Protein AF-A0A368GEN3-F1 (afdb_monomer_lite)

InterPro domains:
  IPR002634 BolA protein [PF01722] (11-71)
  IPR002634 BolA protein [PF01722] (78-143)
  IPR036065 BolA-like superfamily [G3DSA:3.30.300.90] (1-70)
  IPR036065 BolA-like superfamily [G3DSA:3.30.300.90] (71-151)
  IPR036065 BolA-like superfamily [SSF82657] (2-68)
  IPR036065 BolA-like superfamily [SSF82657] (69-149)
  IPR045115 BolA-like protein 2 [PTHR12735] (69-150)

Structure (mmCIF, N/CA/C/O backbone):
data_AF-A0A368GEN3-F1
#
_entry.id   AF-A0A368GEN3-F1
#
loop_
_atom_site.group_PDB
_atom_site.id
_atom_site.type_symbol
_atom_site.label_atom_id
_atom_site.label_alt_id
_atom_site.label_comp_id
_atom_site.label_asym_id
_atom_site.label_entity_id
_atom_site.label_seq_id
_atom_site.pdbx_PDB_ins_code
_atom_site.Cartn_x
_atom_site.Cartn_y
_atom_site.Cartn_z
_atom_site.occupancy
_atom_site.B_iso_or_equiv
_atom_site.auth_seq_id
_atom_site.auth_comp_id
_atom_site.auth_asym_id
_atom_site.auth_atom_id
_atom_site.pdbx_PDB_model_num
ATOM 1 N N . MET A 1 1 ? 6.123 -17.647 -18.138 1.00 55.62 1 MET A N 1
ATOM 2 C CA . MET A 1 1 ? 7.442 -17.305 -17.572 1.00 55.62 1 MET A CA 1
ATOM 3 C C . MET A 1 1 ? 7.867 -16.032 -18.258 1.00 55.62 1 MET A C 1
ATOM 5 O O . MET A 1 1 ? 7.756 -15.985 -19.473 1.00 55.62 1 MET A O 1
ATOM 9 N N . VAL A 1 2 ? 8.214 -15.003 -17.493 1.00 65.75 2 VAL A N 1
ATOM 10 C CA . VAL A 1 2 ? 8.681 -13.726 -18.043 1.00 65.75 2 VAL A CA 1
ATOM 11 C C . VAL A 1 2 ? 10.155 -13.893 -18.366 1.00 65.75 2 VAL A C 1
ATOM 13 O O . VAL A 1 2 ? 10.920 -14.238 -17.467 1.00 65.75 2 VAL A O 1
ATOM 16 N N . SER A 1 3 ? 10.551 -13.712 -19.622 1.00 76.06 3 SER A N 1
ATOM 17 C CA . SER A 1 3 ? 11.960 -13.756 -20.001 1.00 76.06 3 SER A CA 1
ATOM 18 C C . SER A 1 3 ? 12.549 -12.347 -20.056 1.00 76.06 3 SER A C 1
ATOM 20 O O . SER A 1 3 ? 11.845 -11.365 -20.286 1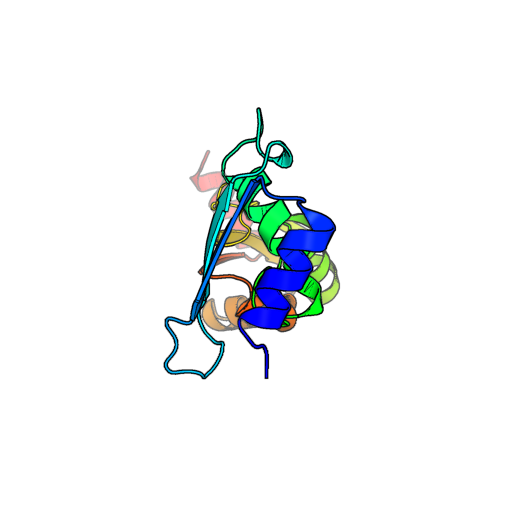.00 76.06 3 SER A O 1
ATOM 22 N N . GLU A 1 4 ? 13.868 -12.250 -19.878 1.00 81.81 4 GLU A N 1
ATOM 23 C CA . GLU A 1 4 ? 14.630 -11.000 -20.013 1.00 81.81 4 GLU A CA 1
ATOM 24 C C . GLU A 1 4 ? 14.318 -10.283 -21.338 1.00 81.81 4 GLU A C 1
ATOM 26 O O . GLU A 1 4 ? 14.155 -9.065 -21.377 1.00 81.81 4 GLU A O 1
ATOM 31 N N . THR A 1 5 ? 14.136 -11.053 -22.415 1.00 83.00 5 THR A N 1
ATOM 32 C CA . THR A 1 5 ? 13.766 -10.547 -23.740 1.00 83.00 5 THR A CA 1
ATOM 33 C C . THR A 1 5 ? 12.402 -9.854 -23.760 1.00 83.00 5 THR A C 1
ATOM 35 O O . THR A 1 5 ? 12.270 -8.830 -24.425 1.00 83.00 5 THR A O 1
ATOM 38 N N . ASP A 1 6 ? 11.402 -10.350 -23.022 1.00 84.44 6 ASP A N 1
ATOM 39 C CA . ASP A 1 6 ? 10.076 -9.720 -22.960 1.00 84.44 6 ASP A CA 1
ATOM 40 C C . ASP A 1 6 ? 10.144 -8.355 -22.261 1.00 84.44 6 ASP A C 1
ATOM 42 O O . ASP A 1 6 ? 9.583 -7.367 -22.743 1.00 84.44 6 ASP A O 1
ATOM 46 N N . VAL A 1 7 ? 10.881 -8.290 -21.145 1.00 83.44 7 VAL A N 1
ATOM 47 C CA . VAL A 1 7 ? 11.136 -7.055 -20.385 1.00 83.44 7 VAL A CA 1
ATOM 48 C C . VAL A 1 7 ? 11.898 -6.056 -21.256 1.00 83.44 7 VAL A C 1
ATOM 50 O O . VAL A 1 7 ? 11.490 -4.899 -21.384 1.00 83.44 7 VAL A O 1
ATOM 53 N N . HIS A 1 8 ? 12.964 -6.515 -21.916 1.00 87.88 8 HIS A N 1
ATOM 54 C CA . HIS A 1 8 ? 13.777 -5.696 -22.807 1.00 87.88 8 HIS A CA 1
ATOM 55 C C . HIS A 1 8 ? 12.945 -5.128 -23.964 1.00 87.88 8 HIS A C 1
ATOM 57 O O . HIS A 1 8 ? 13.015 -3.935 -24.263 1.00 87.88 8 HIS A O 1
ATOM 63 N N . GLN A 1 9 ? 12.120 -5.963 -24.601 1.00 87.44 9 GLN A N 1
ATOM 64 C CA . GLN A 1 9 ? 11.271 -5.540 -25.706 1.00 87.44 9 GLN A CA 1
ATOM 65 C C . GLN A 1 9 ? 10.274 -4.458 -25.269 1.00 87.44 9 GLN A C 1
ATOM 67 O O . GLN A 1 9 ? 10.168 -3.430 -25.936 1.00 87.44 9 GLN A O 1
ATOM 72 N N . ARG A 1 10 ? 9.571 -4.636 -24.143 1.00 87.62 10 ARG A N 1
ATOM 73 C CA . ARG A 1 10 ? 8.559 -3.656 -23.720 1.00 87.62 10 ARG A CA 1
ATOM 74 C C . ARG A 1 10 ? 9.145 -2.309 -23.325 1.00 87.62 10 ARG A C 1
ATOM 76 O O . ARG A 1 10 ? 8.598 -1.276 -23.712 1.00 87.62 10 ARG A O 1
ATOM 83 N N . ILE A 1 11 ? 10.262 -2.312 -22.600 1.00 87.62 11 ILE A N 1
ATOM 84 C CA . ILE A 1 11 ? 10.964 -1.073 -22.250 1.00 87.62 11 ILE A CA 1
ATOM 85 C C . ILE A 1 11 ? 11.461 -0.382 -23.520 1.00 87.62 11 ILE A C 1
ATOM 87 O O . ILE A 1 11 ? 11.315 0.832 -23.647 1.00 87.62 11 ILE A O 1
ATOM 91 N N . SER A 1 12 ? 11.990 -1.145 -24.482 1.00 88.38 12 SER A N 1
ATOM 92 C CA . SER A 1 12 ? 12.435 -0.597 -25.762 1.00 88.38 12 SER A CA 1
ATOM 93 C C . SER A 1 12 ? 11.292 0.052 -26.549 1.00 88.38 12 SER A C 1
ATOM 95 O O . SER A 1 12 ? 11.450 1.176 -27.019 1.00 88.38 12 SER A O 1
ATOM 97 N N . GLU A 1 13 ? 10.127 -0.600 -26.630 1.00 87.81 13 GLU A N 1
ATOM 98 C CA . GLU A 1 13 ? 8.959 -0.086 -27.356 1.00 87.81 13 GLU A CA 1
ATOM 99 C C . GLU A 1 13 ? 8.329 1.152 -26.694 1.00 87.81 13 GLU A C 1
ATOM 101 O O . GLU A 1 13 ? 7.942 2.086 -27.395 1.00 87.81 13 GLU A O 1
ATOM 106 N N . LYS A 1 14 ? 8.207 1.182 -25.358 1.00 86.38 14 LYS A N 1
ATOM 107 C CA . LYS A 1 14 ? 7.517 2.275 -24.644 1.00 86.38 14 LYS A CA 1
ATOM 108 C C . LYS A 1 14 ? 8.419 3.456 -24.286 1.00 86.38 14 LYS A C 1
ATOM 110 O O . LYS A 1 14 ? 7.946 4.590 -24.273 1.00 86.38 14 LYS A O 1
ATOM 115 N N . LEU A 1 15 ? 9.689 3.211 -23.955 1.00 85.75 15 LEU A N 1
ATOM 116 C CA . LEU A 1 15 ? 10.595 4.239 -23.425 1.00 85.75 15 LEU A CA 1
ATOM 117 C C . LEU A 1 15 ? 11.676 4.680 -24.412 1.00 85.75 15 LEU A C 1
ATOM 119 O O . LEU A 1 15 ? 12.432 5.590 -24.071 1.00 85.75 15 LEU A O 1
ATOM 123 N N . SER A 1 16 ? 11.752 4.065 -25.601 1.00 86.62 16 SER A N 1
ATOM 124 C CA . SER A 1 16 ? 12.735 4.363 -26.657 1.00 86.62 16 SER A CA 1
ATOM 125 C C . SER A 1 16 ? 14.129 4.705 -26.103 1.00 86.62 16 SER A C 1
ATOM 127 O O . SER A 1 16 ? 14.641 5.797 -26.358 1.00 86.62 16 SER A O 1
ATOM 129 N N . PRO A 1 17 ? 14.715 3.836 -25.259 1.00 89.69 17 PRO A N 1
ATOM 130 C CA . PRO A 1 17 ? 15.937 4.154 -24.548 1.00 89.69 17 PRO A CA 1
ATOM 131 C C . PRO A 1 17 ? 17.144 4.172 -25.486 1.00 89.69 17 PRO A C 1
ATOM 133 O O . PRO A 1 17 ? 17.272 3.341 -26.384 1.00 89.69 17 PRO A O 1
ATOM 136 N N . SER A 1 18 ? 18.067 5.091 -25.219 1.00 90.06 18 SER A N 1
ATOM 137 C CA . SER A 1 18 ? 19.380 5.160 -25.863 1.00 90.06 18 SER A CA 1
ATOM 138 C C . SER A 1 18 ? 20.303 4.030 -25.393 1.00 90.06 18 SER A C 1
ATOM 140 O O . SER A 1 18 ? 21.218 3.643 -26.114 1.00 90.06 18 SER A O 1
ATOM 142 N N . HIS A 1 19 ? 20.061 3.496 -24.190 1.00 90.06 19 HIS A N 1
ATOM 143 C CA . HIS A 1 19 ? 20.745 2.324 -23.641 1.00 90.06 19 HIS A CA 1
ATOM 144 C C . HIS A 1 19 ? 19.803 1.542 -22.722 1.00 90.06 19 HIS A C 1
ATOM 146 O O . HIS A 1 19 ? 19.112 2.140 -21.896 1.00 90.06 19 HIS A O 1
ATOM 152 N N . LEU A 1 20 ? 19.773 0.218 -22.855 1.00 89.88 20 LEU A N 1
ATOM 153 C CA . LEU A 1 20 ? 18.953 -0.671 -22.038 1.00 89.88 20 LEU A CA 1
ATOM 154 C C . LEU A 1 20 ? 19.730 -1.952 -21.739 1.00 89.88 20 LEU A C 1
ATOM 156 O O . LEU A 1 20 ? 20.142 -2.658 -22.652 1.00 89.88 20 LEU A O 1
ATOM 160 N N . GLU A 1 21 ? 19.883 -2.255 -20.458 1.00 87.94 21 GLU A N 1
ATOM 161 C CA . GLU A 1 21 ? 20.388 -3.527 -19.957 1.00 87.94 21 GLU A CA 1
ATOM 162 C C . GLU A 1 21 ? 19.357 -4.103 -18.993 1.00 87.94 21 GLU A C 1
ATOM 164 O O . GLU A 1 21 ? 18.862 -3.415 -18.100 1.00 87.94 21 GLU A O 1
ATOM 169 N N . VAL A 1 22 ? 19.029 -5.373 -19.185 1.00 86.00 22 VAL A N 1
ATOM 170 C CA . VAL A 1 22 ? 18.180 -6.144 -1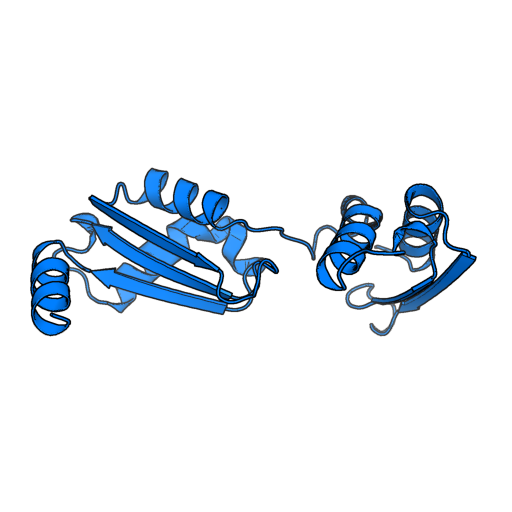8.283 1.00 86.00 22 VAL A CA 1
ATOM 171 C C . VAL A 1 22 ? 18.988 -7.377 -17.918 1.00 86.00 22 VAL A C 1
ATOM 173 O O . VAL A 1 22 ? 19.485 -8.040 -18.818 1.00 86.00 22 VAL A O 1
ATOM 176 N N . THR A 1 23 ? 19.132 -7.657 -16.627 1.00 82.56 23 THR A N 1
ATOM 177 C CA . THR A 1 23 ? 19.834 -8.839 -16.120 1.00 82.56 23 THR A CA 1
ATOM 178 C C . THR A 1 23 ? 18.912 -9.582 -15.167 1.00 82.56 23 THR A C 1
ATOM 180 O O . THR A 1 23 ? 18.464 -9.009 -14.170 1.00 82.56 23 THR A O 1
ATOM 183 N N . ASP A 1 24 ? 18.631 -10.856 -15.434 1.00 79.12 24 ASP A N 1
ATOM 184 C CA . ASP A 1 24 ? 17.960 -11.719 -14.458 1.00 79.12 24 ASP A CA 1
ATOM 185 C C . ASP A 1 24 ? 18.930 -12.109 -13.329 1.00 79.12 24 ASP A C 1
ATOM 187 O O . ASP A 1 24 ? 19.888 -12.851 -13.532 1.00 79.12 24 ASP A O 1
ATOM 191 N N . GLU A 1 25 ? 18.682 -11.614 -12.115 1.00 76.75 25 GLU A N 1
ATOM 192 C CA . GLU A 1 25 ? 19.440 -12.013 -10.918 1.00 76.75 25 GLU A CA 1
ATOM 193 C C . GLU A 1 25 ? 18.805 -13.224 -10.215 1.00 76.75 25 GLU A C 1
ATOM 195 O O . GLU A 1 25 ? 19.226 -13.610 -9.123 1.00 76.75 25 GLU A O 1
ATOM 200 N N . SER A 1 26 ? 17.757 -13.806 -10.800 1.00 58.72 26 SER A N 1
ATOM 201 C CA . SER A 1 26 ? 16.904 -14.790 -10.146 1.00 58.72 26 SER A CA 1
ATOM 202 C C . SER A 1 26 ? 17.037 -16.200 -10.714 1.00 58.72 26 SER A C 1
ATOM 204 O O . SER A 1 26 ? 16.029 -16.860 -10.904 1.00 58.72 26 SER A O 1
ATOM 206 N N . ASP A 1 27 ? 18.256 -16.691 -10.953 1.00 62.72 27 ASP A N 1
ATOM 207 C CA . ASP A 1 27 ? 18.539 -18.086 -11.365 1.00 62.72 27 ASP A CA 1
ATOM 208 C C . ASP A 1 27 ? 17.612 -18.609 -12.499 1.00 62.72 27 ASP A C 1
ATOM 210 O O . ASP A 1 27 ? 17.232 -19.779 -12.537 1.00 62.72 27 ASP A O 1
ATOM 214 N N . GLY A 1 28 ? 17.176 -17.730 -13.415 1.00 57.72 28 GLY A N 1
ATOM 215 C CA . GLY A 1 28 ? 16.266 -18.056 -14.519 1.00 57.72 28 GLY A CA 1
ATOM 216 C C . GLY A 1 28 ? 14.779 -18.176 -14.149 1.00 57.72 28 GLY A C 1
ATOM 217 O O . GLY A 1 28 ? 13.980 -18.637 -14.965 1.00 57.72 28 GLY A O 1
ATOM 218 N N . CYS A 1 29 ? 14.382 -17.782 -12.938 1.00 48.00 29 CYS A N 1
ATOM 219 C CA . CYS A 1 29 ? 13.004 -17.844 -12.441 1.00 48.00 29 CYS A CA 1
ATOM 220 C C . CYS A 1 29 ? 12.169 -16.605 -12.828 1.00 48.00 29 CYS A C 1
ATOM 222 O O . CYS A 1 29 ? 10.937 -16.661 -12.827 1.00 48.00 29 CYS A O 1
ATOM 224 N N . GLY A 1 30 ? 12.815 -15.491 -13.189 1.00 59.91 30 GLY A N 1
ATOM 225 C CA . GLY A 1 30 ? 12.150 -14.233 -13.542 1.00 59.91 30 GLY A CA 1
ATOM 226 C C . GLY A 1 30 ? 11.466 -13.536 -12.359 1.00 59.91 30 GLY A C 1
ATOM 227 O O . GLY A 1 30 ? 10.481 -12.818 -12.533 1.00 59.91 30 GLY A O 1
ATOM 228 N N . ALA A 1 31 ? 11.964 -13.774 -11.144 1.00 56.06 31 ALA A N 1
ATOM 229 C CA . ALA A 1 31 ? 11.483 -13.175 -9.902 1.00 56.06 31 ALA A CA 1
ATOM 230 C C . ALA A 1 31 ? 12.183 -11.845 -9.565 1.00 56.06 31 ALA A C 1
ATOM 232 O O . ALA A 1 31 ? 11.639 -11.043 -8.806 1.00 56.06 31 ALA A O 1
ATOM 233 N N . LYS A 1 32 ? 13.384 -11.597 -10.109 1.00 67.62 32 LYS A N 1
ATOM 234 C CA . LYS A 1 32 ? 14.150 -10.366 -9.873 1.00 67.62 32 LYS A CA 1
ATOM 235 C C . LYS A 1 32 ? 14.987 -9.999 -11.096 1.00 67.62 32 LYS A C 1
ATOM 237 O O . LYS A 1 32 ? 15.935 -10.702 -11.432 1.00 67.62 32 LYS A O 1
ATOM 242 N N . PHE A 1 33 ? 14.679 -8.847 -11.682 1.00 74.38 33 PHE A N 1
ATOM 243 C CA . PHE A 1 33 ? 15.444 -8.269 -12.782 1.00 74.38 33 PHE A CA 1
ATOM 244 C C . PHE A 1 33 ? 16.143 -6.993 -12.322 1.00 74.38 33 PHE A C 1
ATOM 246 O O . PHE A 1 33 ? 15.523 -6.120 -11.709 1.00 74.38 33 PHE A O 1
ATOM 253 N N . LEU A 1 34 ? 17.424 -6.874 -12.645 1.00 79.06 34 LEU A N 1
ATOM 254 C CA . LEU A 1 34 ? 18.150 -5.618 -12.586 1.00 79.06 34 LEU A CA 1
ATOM 255 C C . LEU A 1 34 ? 18.002 -4.931 -13.944 1.00 79.06 34 LEU A C 1
ATOM 257 O O . LEU A 1 34 ? 18.432 -5.469 -14.958 1.00 79.06 34 LEU A O 1
ATOM 261 N N . ILE A 1 35 ? 17.369 -3.759 -13.964 1.00 83.38 35 ILE A N 1
ATOM 262 C CA . ILE A 1 35 ? 17.110 -3.003 -15.191 1.00 83.38 35 ILE A CA 1
ATOM 263 C C . ILE A 1 35 ? 17.884 -1.690 -15.121 1.00 83.38 35 ILE A C 1
ATOM 265 O O . ILE A 1 35 ? 17.618 -0.851 -14.259 1.00 83.38 35 ILE A O 1
ATOM 269 N N . THR A 1 36 ? 18.799 -1.494 -16.064 1.00 84.81 36 THR A N 1
ATOM 270 C CA . THR A 1 36 ? 19.513 -0.236 -16.277 1.00 84.81 36 THR A CA 1
ATOM 271 C C . THR A 1 36 ? 19.029 0.365 -17.582 1.00 84.81 36 THR A C 1
ATOM 273 O O . THR A 1 36 ? 19.236 -0.197 -18.653 1.00 84.81 36 THR A O 1
ATOM 276 N N . VAL A 1 37 ? 18.375 1.519 -17.507 1.00 87.31 37 VAL A N 1
ATOM 277 C CA . VAL A 1 37 ? 17.802 2.177 -18.680 1.00 87.31 37 VAL A CA 1
ATOM 278 C C . VAL A 1 37 ? 18.225 3.639 -18.729 1.00 87.31 37 VAL A C 1
ATOM 280 O O . VAL A 1 37 ? 18.129 4.370 -17.745 1.00 87.31 37 VAL A O 1
ATOM 283 N N . VAL A 1 38 ? 18.686 4.068 -19.899 1.00 88.50 38 VAL A N 1
ATOM 284 C CA . VAL A 1 38 ? 19.021 5.457 -20.210 1.00 88.50 38 VAL A CA 1
ATOM 285 C C . VAL A 1 38 ? 18.093 5.903 -21.326 1.00 88.50 38 VAL A C 1
ATOM 287 O O . VAL A 1 38 ? 18.154 5.383 -22.437 1.00 88.50 38 VAL A O 1
ATOM 290 N N . SER A 1 39 ? 17.223 6.861 -21.032 1.00 87.94 39 SER A N 1
ATOM 291 C CA . SER A 1 39 ? 16.282 7.428 -21.994 1.00 87.94 39 SER A CA 1
ATOM 292 C C . SER A 1 39 ? 16.146 8.928 -21.769 1.00 87.94 39 SER A C 1
ATOM 294 O O . SER A 1 39 ? 16.100 9.389 -20.626 1.00 87.94 39 SER A O 1
ATOM 296 N N . ASP A 1 40 ? 16.007 9.684 -22.858 1.00 88.31 40 ASP A N 1
ATOM 297 C CA . ASP A 1 40 ? 15.612 11.094 -22.819 1.00 88.31 40 ASP A CA 1
ATOM 298 C C . ASP A 1 40 ? 14.233 11.294 -22.169 1.00 88.31 40 ASP A C 1
ATOM 300 O O . ASP A 1 40 ? 13.948 12.371 -21.644 1.00 88.31 40 ASP A O 1
ATOM 304 N N . ALA A 1 41 ? 13.401 10.244 -22.109 1.00 83.25 41 ALA A N 1
ATOM 305 C CA . ALA A 1 41 ? 12.120 10.253 -21.403 1.00 83.25 41 ALA A CA 1
ATOM 306 C C . ALA A 1 41 ? 12.256 10.543 -19.895 1.00 83.25 41 ALA A C 1
ATOM 308 O O . ALA A 1 41 ? 11.285 10.966 -19.265 1.00 83.25 41 ALA A O 1
ATOM 309 N N . PHE A 1 42 ? 13.444 10.342 -19.314 1.00 85.31 42 PHE A N 1
ATOM 310 C CA . PHE A 1 42 ? 13.737 10.617 -17.903 1.00 85.31 42 PHE A CA 1
ATOM 311 C C . PHE A 1 42 ? 14.264 12.033 -17.652 1.00 85.31 42 PHE A C 1
ATOM 313 O O . PHE A 1 42 ? 14.421 12.438 -16.499 1.00 85.31 42 PHE A O 1
ATOM 320 N N . ASN A 1 43 ? 14.543 12.802 -18.706 1.00 84.19 43 ASN A N 1
ATOM 321 C CA . ASN A 1 43 ? 15.135 14.121 -18.557 1.00 84.19 43 ASN A CA 1
ATOM 322 C C . ASN A 1 43 ? 14.168 15.083 -17.841 1.00 84.19 43 ASN A C 1
ATOM 324 O O . ASN A 1 43 ? 13.020 15.256 -18.247 1.00 84.19 43 ASN A O 1
ATOM 328 N N . GLY A 1 44 ? 14.630 15.700 -16.750 1.00 83.62 44 GLY A N 1
ATOM 329 C CA . GLY A 1 44 ? 13.828 16.607 -15.921 1.00 83.62 44 GLY A CA 1
ATOM 330 C C . GLY A 1 44 ? 12.794 15.932 -15.008 1.00 83.62 44 GLY A C 1
ATOM 331 O O . GLY A 1 44 ? 12.042 16.641 -14.341 1.00 83.62 44 GLY A O 1
ATOM 332 N N . LYS A 1 45 ? 12.753 14.595 -14.946 1.00 81.62 45 LYS A N 1
ATOM 333 C CA . LYS A 1 45 ? 11.848 13.838 -14.069 1.00 81.62 45 LYS A CA 1
ATOM 334 C C . LYS A 1 45 ? 12.518 13.452 -12.758 1.00 81.62 45 LYS A C 1
ATOM 336 O O . LYS A 1 45 ? 13.732 13.262 -12.685 1.00 81.62 45 LYS A O 1
ATOM 341 N N . ARG A 1 46 ? 11.719 13.315 -11.697 1.00 81.88 46 ARG A N 1
ATOM 342 C CA . ARG A 1 46 ? 12.214 12.780 -10.419 1.00 81.88 46 ARG A CA 1
ATOM 343 C C . ARG A 1 46 ? 12.490 11.283 -10.537 1.00 81.88 46 ARG A C 1
ATOM 345 O O . ARG A 1 46 ? 11.831 10.589 -11.303 1.00 81.88 46 ARG A O 1
ATOM 352 N N . VAL A 1 47 ? 13.384 10.765 -9.694 1.00 75.38 47 VAL A N 1
ATOM 353 C CA . VAL A 1 47 ? 13.718 9.328 -9.631 1.00 75.38 47 VAL A CA 1
ATOM 354 C C . VAL A 1 47 ? 12.465 8.449 -9.524 1.00 75.38 47 VAL A C 1
ATOM 356 O O . VAL A 1 47 ? 12.371 7.440 -10.215 1.00 75.38 47 VAL A O 1
ATOM 359 N N . LEU A 1 48 ? 11.471 8.861 -8.730 1.00 68.38 48 LEU A N 1
ATOM 360 C CA . LEU A 1 48 ? 10.193 8.152 -8.604 1.00 68.38 48 LEU A CA 1
ATOM 361 C C . LEU A 1 48 ? 9.378 8.138 -9.904 1.00 68.38 48 LEU A C 1
ATOM 363 O O . LEU A 1 48 ? 8.807 7.110 -10.250 1.00 68.38 48 LEU A O 1
ATOM 367 N N . GLU A 1 49 ? 9.330 9.248 -10.642 1.00 72.56 49 GLU A N 1
ATOM 368 C CA . GLU A 1 49 ? 8.646 9.297 -11.940 1.00 72.56 49 GLU A CA 1
ATOM 369 C C . GLU A 1 49 ? 9.353 8.420 -12.974 1.00 72.56 49 GLU A C 1
ATOM 371 O O . GLU A 1 49 ? 8.693 7.705 -13.723 1.00 72.56 49 GLU A O 1
ATOM 376 N N . CYS A 1 50 ? 10.689 8.436 -12.989 1.00 81.00 50 CYS A N 1
ATOM 377 C CA . CYS A 1 50 ? 11.476 7.555 -13.848 1.00 81.00 50 CYS A CA 1
ATOM 378 C C . CYS A 1 50 ? 11.212 6.091 -13.508 1.00 81.00 50 CYS A C 1
ATOM 380 O O . CYS A 1 50 ? 10.988 5.290 -14.410 1.00 81.00 50 CYS A O 1
ATOM 382 N N . HIS A 1 51 ? 11.173 5.757 -12.215 1.00 75.94 51 HIS A N 1
ATOM 383 C CA . HIS A 1 51 ? 10.827 4.417 -11.773 1.00 75.94 51 HIS A CA 1
ATOM 384 C C . HIS A 1 51 ? 9.440 4.041 -12.306 1.00 75.94 51 HIS A C 1
ATOM 386 O O . HIS A 1 51 ? 9.352 3.109 -13.093 1.00 75.94 51 HIS A O 1
ATOM 392 N N . ARG A 1 52 ? 8.396 4.834 -12.030 1.00 73.75 52 ARG A N 1
ATOM 393 C CA . ARG A 1 52 ? 7.020 4.600 -12.516 1.00 73.75 52 ARG A CA 1
ATOM 394 C C . ARG A 1 52 ? 6.917 4.387 -14.027 1.00 73.75 52 ARG A C 1
ATOM 396 O O . ARG A 1 52 ? 6.151 3.539 -14.460 1.00 73.75 52 ARG A O 1
ATOM 403 N N . LEU A 1 53 ? 7.680 5.125 -14.829 1.00 80.75 53 LEU A N 1
ATOM 404 C CA . LEU A 1 53 ? 7.695 4.950 -16.284 1.00 80.75 53 LEU A CA 1
ATOM 405 C C . LEU A 1 53 ? 8.229 3.577 -16.702 1.00 80.75 53 LEU A C 1
ATOM 407 O O . LEU A 1 53 ? 7.670 2.940 -17.590 1.00 80.75 53 LEU A O 1
ATOM 411 N N . VAL A 1 54 ? 9.299 3.112 -16.057 1.00 81.44 54 VAL A N 1
ATOM 412 C CA . VAL A 1 54 ? 9.863 1.776 -16.305 1.00 81.44 54 VAL A CA 1
ATOM 413 C C . VAL A 1 54 ? 8.906 0.691 -15.831 1.00 81.44 54 VAL A C 1
ATOM 415 O O . VAL A 1 54 ? 8.710 -0.296 -16.532 1.00 81.44 54 VAL A O 1
ATOM 418 N N . GLN A 1 55 ? 8.279 0.902 -14.676 1.00 76.50 55 GLN A N 1
ATOM 419 C CA . GLN A 1 55 ? 7.264 0.020 -14.109 1.00 76.50 55 GLN A CA 1
ATOM 420 C C . GLN A 1 55 ? 6.048 -0.134 -15.039 1.00 76.50 55 GLN A C 1
ATOM 422 O O . GLN A 1 55 ? 5.682 -1.251 -15.394 1.00 76.50 55 GLN A O 1
ATOM 427 N N . ASP A 1 56 ? 5.463 0.977 -15.501 1.00 77.69 56 ASP A N 1
ATOM 428 C CA . ASP A 1 56 ? 4.356 0.981 -16.472 1.00 77.69 56 ASP A CA 1
ATOM 429 C C . ASP A 1 56 ? 4.756 0.292 -17.777 1.00 77.69 56 ASP A C 1
ATOM 431 O O . ASP A 1 56 ? 3.957 -0.411 -18.404 1.00 77.69 56 ASP A O 1
ATOM 435 N N . ALA A 1 57 ? 6.020 0.452 -18.181 1.00 82.44 57 ALA A N 1
ATOM 436 C CA . ALA A 1 57 ? 6.498 -0.159 -19.401 1.00 82.44 57 ALA A CA 1
ATOM 437 C C . ALA A 1 57 ? 6.412 -1.688 -19.373 1.00 82.44 57 ALA A C 1
ATOM 439 O O . ALA A 1 57 ? 6.125 -2.291 -20.402 1.00 82.44 57 ALA A O 1
ATOM 440 N N . ILE A 1 58 ? 6.597 -2.300 -18.204 1.00 80.25 58 ILE A N 1
ATOM 441 C CA . ILE A 1 58 ? 6.678 -3.757 -18.034 1.00 80.25 58 ILE A CA 1
ATOM 442 C C . ILE A 1 58 ? 5.479 -4.358 -17.289 1.00 80.25 58 ILE A C 1
ATOM 444 O O . ILE A 1 58 ? 5.458 -5.568 -17.053 1.00 80.25 58 ILE A O 1
ATOM 448 N N . ALA A 1 59 ? 4.474 -3.541 -16.958 1.00 73.75 59 ALA A N 1
ATOM 449 C CA . ALA A 1 59 ? 3.295 -3.936 -16.189 1.00 73.75 59 ALA A CA 1
ATOM 450 C C . ALA A 1 59 ? 2.503 -5.091 -16.834 1.00 73.75 59 ALA A C 1
ATOM 452 O O . ALA A 1 59 ? 1.992 -5.958 -16.131 1.00 73.75 59 ALA A O 1
ATOM 453 N N . ASP A 1 60 ? 2.448 -5.147 -18.168 1.00 69.62 60 ASP A N 1
ATOM 454 C CA . ASP A 1 60 ? 1.763 -6.213 -18.913 1.00 69.62 60 ASP A CA 1
ATOM 455 C C . ASP A 1 60 ? 2.480 -7.572 -18.836 1.00 69.62 60 ASP A C 1
ATOM 457 O O . ASP A 1 60 ? 1.870 -8.620 -19.052 1.00 69.62 60 ASP A O 1
ATOM 461 N N . VAL A 1 61 ? 3.786 -7.565 -18.555 1.00 70.06 61 VAL A N 1
ATOM 462 C CA . VAL A 1 61 ? 4.626 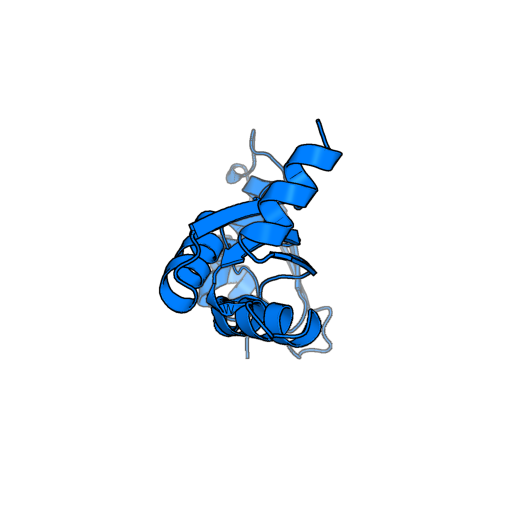-8.770 -18.569 1.00 70.06 61 VAL A CA 1
ATOM 463 C C . VAL A 1 61 ? 4.802 -9.329 -17.164 1.00 70.06 61 VAL A C 1
ATOM 465 O O . VAL A 1 61 ? 4.797 -10.542 -16.982 1.00 70.06 61 VAL A O 1
ATOM 468 N N . MET A 1 62 ? 4.929 -8.462 -16.159 1.00 62.31 62 MET A N 1
ATOM 469 C CA . MET A 1 62 ? 5.124 -8.854 -14.766 1.00 62.31 62 MET A CA 1
ATOM 470 C C . MET A 1 62 ? 3.850 -8.603 -13.950 1.00 62.31 62 MET A C 1
ATOM 472 O O . MET A 1 62 ? 3.652 -7.494 -13.463 1.00 62.31 62 MET A O 1
ATOM 476 N N . PRO A 1 63 ? 3.022 -9.625 -13.671 1.00 54.41 63 PRO A N 1
ATOM 477 C CA . PRO A 1 63 ? 1.866 -9.462 -12.789 1.00 54.41 63 PRO A CA 1
ATOM 478 C C . PRO A 1 63 ? 2.225 -9.320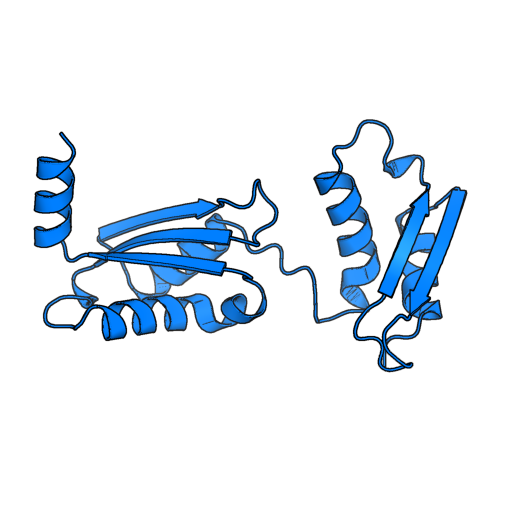 -11.292 1.00 54.41 63 PRO A C 1
ATOM 480 O O . PRO A 1 63 ? 1.352 -9.524 -10.454 1.00 54.41 63 PRO A O 1
ATOM 483 N N . GLN A 1 64 ? 3.480 -9.021 -10.911 1.00 48.25 64 GLN A N 1
ATOM 484 C CA . GLN A 1 64 ? 3.909 -9.077 -9.499 1.00 48.25 64 GLN A CA 1
ATOM 485 C C . GLN A 1 64 ? 4.465 -7.803 -8.857 1.00 48.25 64 GLN A C 1
ATOM 487 O O . GLN A 1 64 ? 4.490 -7.745 -7.635 1.00 48.25 64 GLN A O 1
ATOM 492 N N . ILE A 1 65 ? 4.863 -6.762 -9.575 1.00 47.22 65 ILE A N 1
ATOM 493 C CA . ILE A 1 65 ? 5.308 -5.500 -8.957 1.00 47.22 65 ILE A CA 1
ATOM 494 C C . ILE A 1 65 ? 5.000 -4.475 -10.049 1.00 47.22 65 ILE A C 1
ATOM 496 O O . ILE A 1 65 ? 5.494 -4.666 -11.144 1.00 47.22 65 ILE A O 1
ATOM 500 N N . HIS A 1 66 ? 3.985 -3.611 -9.969 1.00 50.91 66 HIS A N 1
ATOM 501 C CA . HIS A 1 66 ? 4.031 -2.286 -9.339 1.00 50.91 66 HIS A CA 1
ATOM 502 C C . HIS A 1 66 ? 2.637 -1.751 -9.079 1.00 50.91 66 HIS A C 1
ATOM 504 O O . HIS A 1 66 ? 2.251 -0.674 -9.513 1.00 50.91 66 HIS A O 1
ATOM 510 N N . ALA A 1 67 ? 1.907 -2.548 -8.338 1.00 46.53 67 ALA A N 1
ATOM 511 C CA . ALA A 1 67 ? 0.958 -2.159 -7.333 1.00 46.53 67 ALA A CA 1
ATOM 512 C C . ALA A 1 67 ? 0.354 -0.763 -7.191 1.00 46.53 67 ALA A C 1
ATOM 514 O O . ALA A 1 67 ? -0.752 -0.79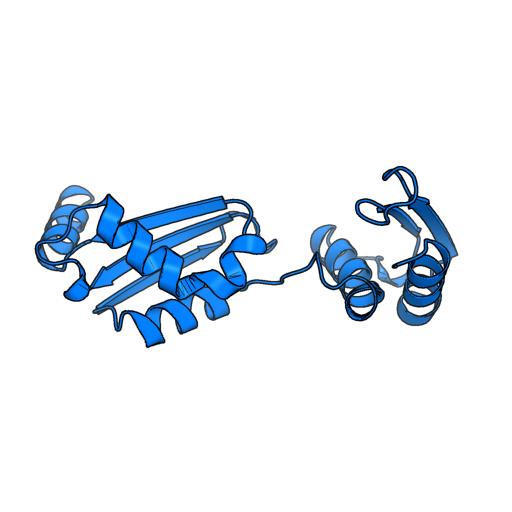3 -6.706 1.00 46.53 67 ALA A O 1
ATOM 515 N N . MET A 1 68 ? 0.997 0.388 -7.456 1.00 57.25 68 MET A N 1
ATOM 516 C CA . MET A 1 68 ? 0.466 1.762 -7.308 1.00 57.25 68 MET A CA 1
ATOM 517 C C . MET A 1 68 ? -0.759 1.862 -6.390 1.00 57.25 68 MET A C 1
ATOM 519 O O . MET A 1 68 ? -1.828 2.338 -6.771 1.00 57.25 68 MET A O 1
ATOM 523 N N . VAL A 1 69 ? -0.616 1.355 -5.166 1.00 69.31 69 VAL A N 1
ATOM 524 C CA . VAL A 1 69 ? -1.701 1.419 -4.210 1.00 69.31 69 VAL A CA 1
ATOM 525 C C . VAL A 1 69 ? -1.669 2.868 -3.793 1.00 69.31 69 VAL A C 1
ATOM 527 O O . VAL A 1 69 ? -0.673 3.332 -3.253 1.00 69.31 69 VAL A O 1
ATOM 530 N N . SER A 1 70 ? -2.679 3.632 -4.179 1.00 78.31 70 SER A N 1
ATOM 531 C CA . SER A 1 70 ? -2.767 5.025 -3.771 1.00 78.31 70 SER A CA 1
ATOM 532 C C . SER A 1 70 ? -3.403 5.103 -2.387 1.00 78.31 70 SER A C 1
ATOM 534 O O . SER A 1 70 ? -4.155 4.214 -1.977 1.00 78.31 70 SER A O 1
ATOM 536 N N . GLU A 1 71 ? -3.153 6.196 -1.668 1.00 85.38 71 GLU A N 1
ATOM 537 C CA . GLU A 1 71 ? -3.874 6.487 -0.422 1.00 85.38 71 GLU A CA 1
ATOM 538 C C . GLU A 1 71 ? -5.389 6.461 -0.654 1.00 85.38 71 GLU A C 1
ATOM 540 O O . GLU A 1 71 ? -6.138 5.951 0.174 1.00 85.38 71 GLU A O 1
ATOM 545 N N . THR A 1 72 ? -5.835 6.937 -1.822 1.00 83.50 72 THR A N 1
ATOM 546 C CA . THR A 1 72 ? -7.244 6.927 -2.232 1.00 83.50 72 THR A CA 1
ATOM 547 C C . THR A 1 72 ? -7.790 5.507 -2.400 1.00 83.50 72 THR A C 1
ATOM 549 O O . THR A 1 72 ? -8.896 5.233 -1.942 1.00 83.50 72 THR A O 1
ATOM 552 N N . ASP A 1 73 ? -7.014 4.590 -2.983 1.00 84.44 73 ASP A N 1
ATOM 553 C CA . ASP A 1 73 ? -7.388 3.178 -3.151 1.00 84.44 73 ASP A CA 1
ATOM 554 C C . ASP A 1 73 ? -7.614 2.489 -1.802 1.00 84.44 73 ASP A C 1
ATOM 556 O O . ASP A 1 73 ? -8.635 1.836 -1.577 1.00 84.44 73 ASP A O 1
ATOM 560 N N . VAL A 1 74 ? -6.662 2.659 -0.881 1.00 88.00 74 VAL A N 1
ATOM 561 C CA . VAL A 1 74 ? -6.739 2.117 0.485 1.00 88.00 74 VAL A CA 1
ATOM 562 C C . VAL A 1 74 ? -7.916 2.737 1.227 1.00 88.00 74 VAL A C 1
ATOM 564 O O . VAL A 1 74 ? -8.698 2.022 1.858 1.00 88.00 74 VAL A O 1
ATOM 567 N N . HIS A 1 75 ? -8.071 4.057 1.117 1.00 91.31 75 HIS A N 1
ATOM 568 C CA . HIS A 1 75 ? -9.146 4.795 1.760 1.00 91.31 75 HIS A CA 1
ATOM 569 C C . HIS A 1 75 ? -10.519 4.288 1.306 1.00 91.31 75 HIS A C 1
ATOM 571 O O . HIS A 1 75 ? -11.380 4.003 2.138 1.00 91.31 75 HIS A O 1
ATOM 577 N N . GLN A 1 76 ? -10.729 4.121 -0.001 1.00 88.62 76 GLN A N 1
ATOM 578 C CA . GLN A 1 76 ? -12.012 3.680 -0.538 1.00 88.62 76 GLN A CA 1
ATOM 579 C C . GLN A 1 76 ? -12.377 2.271 -0.051 1.00 88.62 76 GLN A C 1
ATOM 581 O O . GLN A 1 76 ? -13.458 2.075 0.499 1.00 88.62 76 GLN A O 1
ATOM 586 N N . ARG A 1 77 ? -11.448 1.312 -0.135 1.00 89.50 77 ARG A N 1
ATOM 587 C CA . ARG A 1 77 ? -11.686 -0.086 0.277 1.00 89.50 77 ARG A CA 1
ATOM 588 C C . ARG A 1 77 ? -12.053 -0.210 1.751 1.00 89.50 77 ARG A C 1
ATOM 590 O O . ARG A 1 77 ? -12.979 -0.937 2.117 1.00 89.50 77 ARG A O 1
ATOM 597 N N . ILE A 1 78 ? -11.334 0.517 2.606 1.00 90.81 78 ILE A N 1
ATOM 598 C CA . ILE A 1 78 ? -11.614 0.552 4.044 1.00 90.81 78 ILE A CA 1
ATOM 599 C C . ILE A 1 78 ? -12.965 1.215 4.303 1.00 90.81 78 ILE A C 1
ATOM 601 O O . ILE A 1 78 ? -13.739 0.715 5.119 1.00 90.81 78 ILE A O 1
ATOM 605 N N . SER A 1 79 ? -13.267 2.307 3.597 1.00 90.19 79 SER A N 1
ATOM 606 C CA . SER A 1 79 ? -14.542 3.008 3.723 1.00 90.19 79 SER A CA 1
ATOM 607 C C . SER A 1 79 ? -15.730 2.110 3.358 1.00 90.19 79 SER A C 1
ATOM 609 O O . SER A 1 79 ? -16.691 2.017 4.123 1.00 90.19 79 SER A O 1
ATOM 611 N N . GLU A 1 80 ? -15.626 1.367 2.255 1.00 88.94 80 GLU A N 1
ATOM 612 C CA . GLU A 1 80 ? -16.672 0.459 1.774 1.00 88.94 80 GLU A CA 1
ATOM 613 C C . GLU A 1 80 ? -16.914 -0.724 2.725 1.00 88.94 80 GLU A C 1
ATOM 615 O O . GLU A 1 80 ? -18.063 -1.068 2.996 1.00 88.94 80 GLU A O 1
ATOM 620 N N . LYS A 1 81 ? -15.853 -1.338 3.269 1.00 88.44 81 LYS A N 1
ATOM 621 C CA . LYS A 1 81 ? -15.984 -2.537 4.118 1.00 88.44 81 LYS A CA 1
ATOM 622 C C . LYS A 1 81 ? -16.265 -2.250 5.593 1.00 88.44 81 LYS A C 1
ATOM 624 O O . LYS A 1 81 ? -16.921 -3.059 6.245 1.00 88.44 81 LYS A O 1
ATOM 629 N N . LEU A 1 82 ? -15.733 -1.158 6.144 1.00 87.19 82 LEU A N 1
ATOM 630 C CA . LEU A 1 82 ? -15.786 -0.879 7.587 1.00 87.19 82 LEU A CA 1
ATOM 631 C C . LEU A 1 82 ? -16.675 0.307 7.960 1.00 87.19 82 LEU A C 1
ATOM 633 O O . LEU A 1 82 ? -16.862 0.543 9.158 1.00 87.19 82 LEU A O 1
ATOM 637 N N . SER A 1 83 ? -17.194 1.035 6.962 1.00 87.12 83 SER A N 1
ATOM 638 C CA . SER A 1 83 ? -18.034 2.235 7.113 1.00 87.12 83 SER A CA 1
ATOM 639 C C . SER A 1 83 ? -17.616 3.104 8.310 1.00 87.12 83 SER A C 1
ATOM 641 O O . SER A 1 83 ? -18.411 3.328 9.224 1.00 87.12 83 SER A O 1
ATOM 643 N N . PRO A 1 84 ? -16.338 3.516 8.372 1.00 91.19 84 PRO A N 1
ATOM 644 C CA . PRO A 1 84 ? -15.803 4.208 9.526 1.00 91.19 84 PRO A CA 1
ATOM 645 C C . PRO A 1 84 ? -16.369 5.624 9.635 1.00 91.19 84 PRO A C 1
ATOM 647 O O . PRO A 1 84 ? -16.554 6.319 8.638 1.00 91.19 84 PRO A O 1
ATOM 650 N N . SER A 1 85 ? -16.570 6.073 10.870 1.00 89.50 85 SER A N 1
ATOM 651 C CA . SER A 1 85 ? -16.943 7.453 11.195 1.00 89.50 85 SER A CA 1
ATOM 652 C C . SER A 1 85 ? -15.801 8.434 10.912 1.00 89.50 85 SER A C 1
ATOM 654 O O . SER A 1 85 ? -16.041 9.610 10.649 1.00 89.50 85 SER A O 1
ATOM 656 N N . HIS A 1 86 ? -14.554 7.959 10.968 1.00 89.62 86 HIS A N 1
ATOM 657 C CA . HIS A 1 86 ? -13.370 8.722 10.589 1.00 89.62 86 HIS A CA 1
ATOM 658 C C . HIS A 1 86 ? -12.316 7.785 9.995 1.00 89.62 86 HIS A C 1
ATOM 660 O O . HIS A 1 86 ? -12.045 6.721 10.554 1.00 89.62 86 HIS A O 1
ATOM 666 N N . LEU A 1 87 ? -11.732 8.175 8.868 1.00 92.00 87 LEU A N 1
ATOM 667 C CA . LEU A 1 87 ? -10.683 7.432 8.187 1.00 92.00 87 LEU A CA 1
ATOM 668 C C . LEU A 1 87 ? -9.641 8.414 7.670 1.00 92.00 87 LEU A C 1
ATOM 670 O O . LEU A 1 87 ? -9.971 9.367 6.973 1.00 92.00 87 LEU A O 1
ATOM 674 N N . GLU A 1 88 ? -8.393 8.146 8.009 1.00 91.06 88 GLU A N 1
ATOM 675 C CA . GLU A 1 88 ? -7.231 8.877 7.541 1.00 91.06 88 GLU A CA 1
ATOM 676 C C . GLU A 1 88 ? -6.210 7.855 7.051 1.00 91.06 88 GLU A C 1
ATOM 678 O O . GLU A 1 88 ? -5.899 6.879 7.738 1.00 91.06 88 GLU A O 1
ATOM 683 N N . VAL A 1 89 ? -5.737 8.047 5.828 1.00 90.62 89 VAL A N 1
ATOM 684 C CA . VAL A 1 89 ? -4.723 7.206 5.205 1.00 90.62 89 VAL A CA 1
ATOM 685 C C . VAL A 1 89 ? -3.624 8.137 4.737 1.00 90.62 89 VAL A C 1
ATOM 687 O O . VAL A 1 89 ? -3.906 9.043 3.960 1.00 90.62 89 VAL A O 1
ATOM 690 N N . THR A 1 90 ? -2.410 7.889 5.214 1.00 87.56 90 THR A N 1
ATOM 691 C CA . THR A 1 90 ? -1.216 8.665 4.888 1.00 87.56 90 THR A CA 1
ATOM 692 C C . THR A 1 90 ? -0.167 7.741 4.287 1.00 87.56 90 THR A C 1
ATOM 694 O O . THR A 1 90 ? 0.208 6.740 4.904 1.00 87.56 90 THR A O 1
ATOM 697 N N . ASP A 1 91 ? 0.336 8.068 3.103 1.00 86.19 91 ASP A N 1
ATOM 698 C CA . ASP A 1 91 ? 1.486 7.384 2.518 1.00 86.19 91 ASP A CA 1
ATOM 699 C C . ASP A 1 91 ? 2.785 7.947 3.103 1.00 86.19 91 ASP A C 1
ATOM 701 O O . ASP A 1 91 ? 3.217 9.058 2.805 1.00 86.19 91 ASP A O 1
ATOM 705 N N . GLU A 1 92 ? 3.443 7.152 3.941 1.00 82.31 92 GLU A N 1
ATOM 706 C CA . GLU A 1 92 ? 4.746 7.483 4.519 1.00 82.31 92 GLU A CA 1
ATOM 707 C C . GLU A 1 92 ? 5.911 7.113 3.585 1.00 82.31 92 GLU A C 1
ATOM 709 O O . GLU A 1 92 ? 7.075 7.255 3.961 1.00 82.31 92 GLU A O 1
ATOM 714 N N . SER A 1 93 ? 5.624 6.604 2.384 1.00 68.56 93 SER A N 1
ATOM 715 C CA . SER A 1 93 ? 6.639 6.197 1.408 1.00 68.56 93 SER A CA 1
ATOM 716 C C . SER A 1 93 ? 6.886 7.197 0.278 1.00 68.56 93 SER A C 1
ATOM 718 O O . SER A 1 93 ? 7.437 6.822 -0.758 1.00 68.56 93 SER A O 1
ATOM 720 N N . ASP A 1 94 ? 6.518 8.464 0.485 1.00 64.56 94 ASP A N 1
ATOM 721 C CA . ASP A 1 94 ? 6.766 9.568 -0.457 1.00 64.56 94 ASP A CA 1
ATOM 722 C C . ASP A 1 94 ? 6.156 9.315 -1.856 1.00 64.56 94 ASP A C 1
ATOM 724 O O . ASP A 1 94 ? 6.729 9.647 -2.892 1.00 64.56 94 ASP A O 1
ATOM 728 N N . GLY A 1 95 ? 4.985 8.677 -1.917 1.00 62.12 95 GLY A N 1
ATOM 729 C CA . GLY A 1 95 ? 4.264 8.358 -3.151 1.00 62.12 95 GLY A CA 1
ATOM 730 C C . GLY A 1 95 ? 4.660 7.029 -3.802 1.00 62.12 95 GLY A C 1
ATOM 731 O O . GLY A 1 95 ? 4.269 6.777 -4.948 1.00 62.12 95 GLY A O 1
ATOM 732 N N . CYS A 1 96 ? 5.451 6.189 -3.130 1.00 59.19 96 CYS A N 1
ATOM 733 C CA . CYS A 1 96 ? 5.832 4.860 -3.620 1.00 59.19 96 CYS A CA 1
ATOM 734 C C . CYS A 1 96 ? 4.757 3.793 -3.328 1.00 59.19 96 CYS A C 1
ATOM 736 O O . CYS A 1 96 ? 4.751 2.734 -3.952 1.00 59.19 96 CYS A O 1
ATOM 738 N N . GLY A 1 97 ? 3.839 4.064 -2.394 1.00 68.44 97 GLY A N 1
ATOM 739 C CA . GLY A 1 97 ? 2.848 3.098 -1.915 1.00 68.44 97 GLY A CA 1
ATOM 740 C C . GLY A 1 97 ? 3.458 1.890 -1.191 1.00 68.44 97 GLY A C 1
ATOM 741 O O . GLY A 1 97 ? 2.851 0.826 -1.100 1.00 68.44 97 GLY A O 1
ATOM 742 N N . ALA A 1 98 ? 4.682 2.033 -0.682 1.00 69.19 98 ALA A N 1
ATOM 743 C CA . ALA A 1 98 ? 5.376 0.993 0.064 1.00 69.19 98 ALA A CA 1
ATOM 744 C C . ALA A 1 98 ? 4.988 0.990 1.551 1.00 69.19 98 ALA A C 1
ATOM 746 O O . ALA A 1 98 ? 5.005 -0.070 2.177 1.00 69.19 98 ALA A O 1
ATOM 747 N N . LYS A 1 99 ? 4.646 2.150 2.129 1.00 83.88 99 LYS A N 1
ATOM 748 C CA . LYS A 1 99 ? 4.373 2.291 3.564 1.00 83.88 99 LYS A CA 1
ATOM 749 C C . LYS A 1 99 ? 3.146 3.154 3.822 1.00 83.88 99 LYS A C 1
ATOM 751 O O . LYS A 1 99 ? 3.202 4.358 3.619 1.00 83.88 99 LYS A O 1
ATOM 756 N N . PHE A 1 100 ? 2.098 2.559 4.385 1.00 88.56 100 PHE A N 1
ATOM 757 C CA . PHE A 1 100 ? 0.881 3.286 4.752 1.00 88.56 100 PHE A CA 1
ATOM 758 C C . PHE A 1 100 ? 0.705 3.406 6.259 1.00 88.56 100 PHE A C 1
ATOM 760 O O . PHE A 1 100 ? 0.882 2.437 6.996 1.00 88.56 100 PHE A O 1
ATOM 767 N N . LEU A 1 101 ? 0.277 4.581 6.702 1.00 91.00 101 LEU A N 1
ATOM 768 C CA . LEU A 1 101 ? -0.269 4.823 8.026 1.00 91.00 101 LEU A CA 1
ATOM 769 C C . LEU A 1 101 ? -1.782 4.992 7.894 1.00 91.00 101 LEU A C 1
ATOM 771 O O . LEU A 1 101 ? -2.256 5.896 7.217 1.00 91.00 101 LEU A O 1
ATOM 775 N N . ILE A 1 102 ? -2.538 4.109 8.533 1.00 92.00 102 ILE A N 1
ATOM 776 C CA . ILE A 1 102 ? -3.995 4.061 8.442 1.00 92.00 102 ILE A CA 1
ATOM 777 C C . ILE A 1 102 ? -4.565 4.295 9.832 1.00 92.00 102 ILE A C 1
ATOM 779 O O . ILE A 1 102 ? -4.402 3.456 10.719 1.00 92.00 102 ILE A O 1
ATOM 783 N N . THR A 1 103 ? -5.280 5.397 10.013 1.00 92.62 103 THR A N 1
ATOM 784 C CA . THR A 1 103 ? -6.036 5.696 11.226 1.00 92.62 103 THR A CA 1
ATOM 785 C C . THR A 1 103 ? -7.520 5.565 10.934 1.00 92.62 103 THR A C 1
ATOM 787 O O . THR A 1 103 ? -8.066 6.260 10.085 1.00 92.62 103 THR A O 1
ATOM 790 N N . VAL A 1 104 ? -8.192 4.656 11.633 1.00 92.75 104 VAL A N 1
ATOM 791 C CA . VAL A 1 104 ? -9.599 4.341 11.385 1.00 92.75 104 VAL A CA 1
ATOM 792 C C . VAL A 1 104 ? -10.393 4.318 12.682 1.00 92.75 104 VAL A C 1
ATOM 794 O O . VAL A 1 104 ? -10.002 3.702 13.677 1.00 92.75 104 VAL A O 1
ATOM 797 N N . VAL A 1 105 ? -11.544 4.981 12.656 1.00 92.50 105 VAL A N 1
ATOM 798 C CA . VAL A 1 105 ? -12.494 5.061 13.761 1.00 92.50 105 VAL A CA 1
ATOM 799 C C . VAL A 1 105 ? -13.817 4.479 13.301 1.00 92.50 105 VAL A C 1
ATOM 801 O O . VAL A 1 105 ? -14.452 5.010 12.395 1.00 92.50 105 VAL A O 1
ATOM 804 N N . SER A 1 106 ? -14.236 3.374 13.911 1.00 91.81 106 SER A N 1
ATOM 805 C CA . SER A 1 106 ? -15.496 2.705 13.574 1.00 91.81 106 SER A CA 1
ATOM 806 C C . SER A 1 106 ? -16.108 2.046 14.806 1.00 91.81 106 SER A C 1
ATOM 808 O O . SER A 1 106 ? -15.399 1.509 15.665 1.00 91.81 106 SER A O 1
ATOM 810 N N . ASP A 1 107 ? -17.438 2.034 14.871 1.00 88.62 107 ASP A N 1
ATOM 811 C CA . ASP A 1 107 ? -18.197 1.276 15.869 1.00 88.62 107 ASP A CA 1
ATOM 812 C C . ASP A 1 107 ? -18.021 -0.241 15.706 1.00 88.62 107 ASP A C 1
ATOM 814 O O . ASP A 1 107 ? -18.186 -0.991 16.670 1.00 88.62 107 ASP A O 1
ATOM 818 N N . ALA A 1 108 ? -17.578 -0.702 14.527 1.00 85.75 108 ALA A N 1
ATOM 819 C CA . ALA A 1 108 ? -17.241 -2.102 14.269 1.00 85.75 108 ALA A CA 1
ATOM 820 C C . ALA A 1 108 ? -16.132 -2.641 15.195 1.00 85.75 108 ALA A C 1
ATOM 822 O O . ALA A 1 108 ? -16.009 -3.854 15.380 1.00 85.75 108 ALA A O 1
ATOM 823 N N . PHE A 1 109 ? -15.333 -1.754 15.796 1.00 88.25 109 PHE A N 1
ATOM 824 C CA . PHE A 1 109 ? -14.264 -2.099 16.735 1.00 88.25 109 PHE A CA 1
ATOM 825 C C . PHE A 1 109 ? -14.732 -2.178 18.193 1.00 88.25 109 PHE A C 1
ATOM 827 O O . PHE A 1 109 ? -13.945 -2.533 19.076 1.00 88.25 109 PHE A O 1
ATOM 834 N N . ASN A 1 110 ? -15.995 -1.853 18.479 1.00 86.06 110 ASN A N 1
ATOM 835 C CA . ASN A 1 110 ? -16.507 -1.868 19.840 1.00 86.06 110 ASN A CA 1
ATOM 836 C C . ASN A 1 110 ? -16.544 -3.299 20.402 1.00 86.06 110 ASN A C 1
ATOM 838 O O . ASN A 1 110 ? -17.019 -4.232 19.759 1.00 86.06 110 ASN A O 1
ATOM 842 N N . GLY A 1 111 ? -15.999 -3.483 21.605 1.00 85.81 111 GLY A N 1
ATOM 843 C CA . GLY A 1 111 ? -15.882 -4.799 22.244 1.00 85.81 111 GLY A CA 1
ATOM 844 C C . GLY A 1 111 ? -14.847 -5.751 21.626 1.00 85.81 111 GLY A C 1
ATOM 845 O O . GLY A 1 111 ? -14.694 -6.863 22.129 1.00 85.81 111 GLY A O 1
ATOM 846 N N . LYS A 1 112 ? -14.107 -5.339 20.585 1.00 87.62 112 LYS A N 1
ATOM 847 C CA . LYS A 1 112 ? -13.052 -6.149 19.953 1.00 87.62 112 LYS A CA 1
ATOM 848 C C . LYS A 1 112 ? -11.672 -5.844 20.525 1.00 87.62 112 LYS A C 1
ATOM 850 O O . LYS A 1 112 ? -11.385 -4.736 20.987 1.00 87.62 112 LYS A O 1
ATOM 855 N N . ARG A 1 113 ? -10.781 -6.838 20.484 1.00 89.31 113 ARG A N 1
ATOM 856 C CA . ARG A 1 113 ? -9.364 -6.639 20.829 1.00 89.31 113 ARG A CA 1
ATOM 857 C C . ARG A 1 113 ? -8.633 -5.924 19.694 1.00 89.31 113 ARG A C 1
ATOM 859 O O . ARG A 1 113 ? -8.986 -6.085 18.534 1.00 89.31 113 ARG A O 1
ATOM 866 N N . VAL A 1 114 ? -7.544 -5.224 20.020 1.00 86.25 114 VAL A N 1
ATOM 867 C CA . VAL A 1 114 ? -6.698 -4.507 19.039 1.00 86.25 114 VAL A CA 1
ATOM 868 C C . VAL A 1 114 ? -6.309 -5.400 17.855 1.00 86.25 114 VAL A C 1
ATOM 870 O O . VAL A 1 114 ? -6.466 -5.002 16.707 1.00 86.25 114 VAL A O 1
ATOM 873 N N . LEU A 1 115 ? -5.891 -6.642 18.125 1.00 88.25 115 LEU A N 1
ATOM 874 C CA . LEU A 1 115 ? -5.535 -7.609 17.082 1.00 88.25 115 LEU A CA 1
ATOM 875 C C . LEU A 1 115 ? -6.709 -7.920 16.135 1.00 88.25 115 LEU A C 1
ATOM 877 O O . LEU A 1 115 ? -6.513 -8.049 14.932 1.00 88.25 115 LEU A O 1
ATOM 881 N N . GLU A 1 116 ? -7.926 -8.048 16.665 1.00 89.69 116 GLU A N 1
ATOM 882 C CA . GLU A 1 116 ? -9.118 -8.293 15.846 1.00 89.69 116 GLU A CA 1
ATOM 883 C C . GLU A 1 116 ? -9.471 -7.070 15.004 1.00 89.69 116 GLU A C 1
ATOM 885 O O . GLU A 1 116 ? -9.818 -7.220 13.837 1.00 89.69 116 GLU A O 1
ATOM 890 N N . CYS A 1 117 ? -9.326 -5.865 15.557 1.00 90.06 117 CYS A N 1
ATOM 891 C CA . CYS A 1 117 ? -9.501 -4.632 14.796 1.00 90.06 117 CYS A CA 1
ATOM 892 C C . CYS A 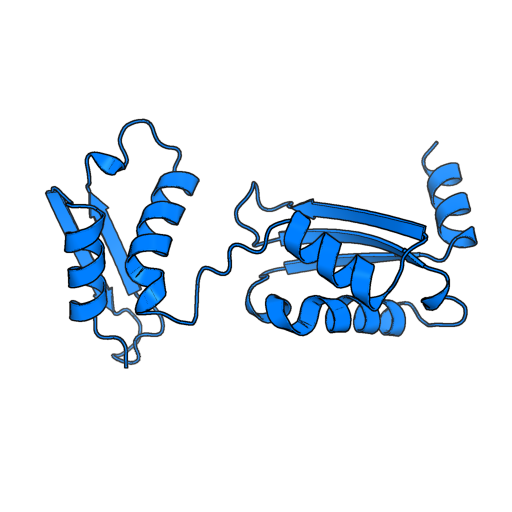1 117 ? -8.484 -4.539 13.651 1.00 90.06 117 CYS A C 1
ATOM 894 O O . CYS A 1 117 ? -8.862 -4.234 12.526 1.00 90.06 117 CYS A O 1
ATOM 896 N N . HIS A 1 118 ? -7.214 -4.871 13.904 1.00 89.94 118 HIS A N 1
ATOM 897 C CA . HIS A 1 118 ? -6.184 -4.887 12.861 1.00 89.94 118 HIS A CA 1
ATOM 898 C C . HIS A 1 118 ? -6.507 -5.914 11.780 1.00 89.94 118 HIS A C 1
ATOM 900 O O . HIS A 1 118 ? -6.385 -5.599 10.603 1.00 89.94 118 HIS A O 1
ATOM 906 N N . ARG A 1 119 ? -6.975 -7.110 12.160 1.00 90.75 119 ARG A N 1
ATOM 907 C CA . ARG A 1 119 ? -7.422 -8.120 11.193 1.00 90.75 119 ARG A CA 1
ATOM 908 C C . ARG A 1 119 ? -8.569 -7.619 10.328 1.00 90.75 119 ARG A C 1
ATOM 910 O O . ARG A 1 119 ? -8.533 -7.857 9.135 1.00 90.75 119 ARG A O 1
ATOM 917 N N . LEU A 1 120 ? -9.548 -6.913 10.895 1.00 90.44 120 LEU A N 1
ATOM 918 C CA . LEU A 1 120 ? -10.655 -6.341 10.121 1.00 90.44 120 LEU A CA 1
ATOM 919 C C . LEU A 1 120 ? -10.173 -5.319 9.088 1.00 90.44 120 LEU A C 1
ATOM 921 O O . LEU A 1 120 ? -10.630 -5.331 7.951 1.00 90.44 120 LEU A O 1
ATOM 925 N N . VAL A 1 121 ? -9.233 -4.455 9.472 1.00 91.00 121 VAL A N 1
ATOM 926 C CA . VAL A 1 121 ? -8.649 -3.471 8.551 1.00 91.00 121 VAL A CA 1
ATOM 927 C C . VAL A 1 121 ? -7.797 -4.157 7.487 1.00 91.00 121 VAL A C 1
ATOM 929 O O . VAL A 1 121 ? -7.937 -3.842 6.313 1.00 91.00 121 VAL A O 1
ATOM 932 N N . GLN A 1 122 ? -6.964 -5.128 7.870 1.00 90.12 122 GLN A N 1
ATOM 933 C CA . GLN A 1 122 ? -6.160 -5.919 6.933 1.00 90.12 122 GLN A CA 1
ATOM 934 C C . GLN A 1 122 ? -7.033 -6.703 5.957 1.00 90.12 122 GLN A C 1
ATOM 936 O O . GLN A 1 122 ? -6.727 -6.726 4.775 1.00 90.12 122 GLN A O 1
ATOM 941 N N . ASP A 1 123 ? -8.133 -7.296 6.422 1.00 91.06 123 ASP A N 1
ATOM 942 C CA . ASP A 1 123 ? -9.109 -7.971 5.563 1.00 91.06 123 ASP A CA 1
ATOM 943 C C . ASP A 1 123 ? -9.738 -6.987 4.571 1.00 91.06 123 ASP A C 1
ATOM 945 O O . ASP A 1 123 ? -9.968 -7.310 3.403 1.00 91.06 123 ASP A O 1
ATOM 949 N N . ALA A 1 124 ? -9.941 -5.736 5.000 1.00 90.31 124 ALA A N 1
ATOM 950 C CA . ALA A 1 124 ? -10.460 -4.707 4.119 1.00 90.31 124 ALA A CA 1
ATOM 951 C C . ALA A 1 124 ? -9.527 -4.365 2.952 1.00 90.31 124 ALA A C 1
ATOM 953 O O . ALA A 1 124 ? -10.003 -4.040 1.867 1.00 90.31 124 ALA A O 1
ATOM 954 N N . ILE A 1 125 ? -8.221 -4.512 3.159 1.00 88.56 125 ILE A N 1
ATOM 955 C CA . ILE A 1 125 ? -7.182 -4.242 2.163 1.00 88.56 125 ILE A CA 1
ATOM 956 C C . ILE A 1 125 ? -6.449 -5.508 1.712 1.00 88.56 125 ILE A C 1
ATOM 958 O O . ILE A 1 125 ? -5.379 -5.404 1.121 1.00 88.56 125 ILE A O 1
ATOM 962 N N . ALA A 1 126 ? -7.003 -6.699 1.960 1.00 86.69 126 ALA A N 1
ATOM 963 C CA . ALA A 1 126 ? -6.318 -7.972 1.724 1.00 86.69 126 ALA A CA 1
ATOM 964 C C . ALA A 1 126 ? -5.847 -8.121 0.270 1.00 86.69 126 ALA A C 1
ATOM 966 O O . ALA A 1 126 ? -4.749 -8.613 0.023 1.00 86.69 126 ALA A O 1
ATOM 967 N N . ASP A 1 127 ? -6.637 -7.612 -0.676 1.00 81.81 127 ASP A N 1
ATOM 968 C CA . ASP A 1 127 ? -6.346 -7.623 -2.112 1.00 81.81 127 ASP A CA 1
ATOM 969 C C . ASP A 1 127 ? -5.094 -6.804 -2.489 1.00 81.81 127 ASP A C 1
ATOM 971 O O . ASP A 1 127 ? -4.404 -7.117 -3.458 1.00 81.81 127 ASP A O 1
ATOM 975 N N . VAL A 1 128 ? -4.777 -5.759 -1.716 1.00 80.06 128 VAL A N 1
ATOM 976 C CA . VAL A 1 128 ? -3.584 -4.904 -1.894 1.00 80.06 128 VAL A CA 1
ATOM 977 C C . VAL A 1 128 ? -2.524 -5.114 -0.822 1.00 80.06 128 VAL A C 1
ATOM 979 O O . VAL A 1 128 ? -1.425 -4.588 -0.923 1.00 80.06 128 VAL A O 1
ATOM 982 N N . MET A 1 129 ? -2.779 -5.952 0.173 1.00 78.94 129 MET A N 1
ATOM 983 C CA . MET A 1 129 ? -1.786 -6.330 1.169 1.00 78.94 129 MET A CA 1
ATOM 984 C C . MET A 1 129 ? -0.491 -6.923 0.576 1.00 78.94 129 MET A C 1
ATOM 986 O O . MET A 1 129 ? 0.572 -6.520 1.036 1.00 78.94 129 MET A O 1
ATOM 990 N N . PRO A 1 130 ? -0.506 -7.811 -0.448 1.00 74.12 130 PRO A N 1
ATOM 991 C CA . PRO A 1 130 ? 0.740 -8.315 -1.047 1.00 74.12 130 PRO A CA 1
ATOM 992 C C . PRO A 1 130 ? 1.533 -7.237 -1.800 1.00 74.12 130 PRO A C 1
ATOM 994 O O . PRO A 1 130 ? 2.693 -7.438 -2.140 1.00 74.12 130 PRO A O 1
ATOM 997 N N . GLN A 1 131 ? 0.891 -6.105 -2.071 1.00 70.88 131 GLN A N 1
ATOM 998 C CA . GLN A 1 131 ? 1.423 -4.975 -2.814 1.00 70.88 131 GLN A CA 1
ATOM 999 C C . GLN A 1 131 ? 2.005 -3.892 -1.882 1.00 70.88 131 GLN A C 1
ATOM 1001 O O . GLN A 1 131 ? 2.834 -3.089 -2.307 1.00 70.88 131 GLN A O 1
ATOM 1006 N N . ILE A 1 132 ? 1.614 -3.901 -0.604 1.00 74.94 132 ILE A N 1
ATOM 1007 C CA . ILE A 1 132 ? 2.063 -2.972 0.434 1.00 74.94 132 ILE A CA 1
ATOM 1008 C C . ILE A 1 132 ? 3.227 -3.608 1.206 1.00 74.94 132 ILE A C 1
ATOM 1010 O O . ILE A 1 132 ? 3.080 -4.672 1.801 1.00 74.94 132 ILE A O 1
ATOM 1014 N N . HIS A 1 133 ? 4.384 -2.942 1.253 1.00 74.81 133 HIS A N 1
ATOM 1015 C CA . HIS A 1 133 ? 5.550 -3.442 1.998 1.00 74.81 133 HIS A CA 1
ATOM 1016 C C . HIS A 1 133 ? 5.359 -3.359 3.517 1.00 74.81 133 HIS A C 1
ATOM 1018 O O . HIS A 1 133 ? 5.758 -4.261 4.253 1.00 74.81 133 HIS A O 1
ATOM 1024 N N . ALA A 1 134 ? 4.773 -2.265 3.997 1.00 80.44 134 ALA A N 1
ATOM 1025 C CA . ALA A 1 134 ? 4.525 -2.033 5.409 1.00 80.44 134 ALA A CA 1
ATOM 1026 C C . ALA A 1 134 ? 3.222 -1.255 5.612 1.00 80.44 134 ALA A C 1
ATOM 1028 O O . ALA A 1 134 ? 2.932 -0.293 4.905 1.00 80.44 134 ALA A O 1
ATOM 1029 N N . VAL A 1 135 ? 2.441 -1.640 6.618 1.00 87.25 135 VAL A N 1
ATOM 1030 C CA . VAL A 1 135 ? 1.249 -0.889 7.012 1.00 87.25 135 VAL A CA 1
ATOM 1031 C C . VAL A 1 135 ? 1.182 -0.759 8.524 1.00 87.25 135 VAL A C 1
ATOM 1033 O O . VAL A 1 135 ? 1.301 -1.739 9.261 1.00 87.25 135 VAL A O 1
ATOM 1036 N N . THR A 1 136 ? 0.978 0.468 8.981 1.00 90.50 136 THR A N 1
ATOM 1037 C CA . THR A 1 136 ? 0.707 0.806 10.374 1.00 90.50 136 THR A CA 1
ATOM 1038 C C . THR A 1 136 ? -0.784 1.064 10.505 1.00 90.50 136 THR A C 1
ATOM 1040 O O . THR A 1 136 ? -1.332 1.896 9.789 1.00 90.50 136 THR A O 1
ATOM 1043 N N . ILE A 1 137 ? -1.452 0.346 11.406 1.00 91.69 137 ILE A N 1
ATOM 1044 C CA . ILE A 1 137 ? -2.903 0.436 11.589 1.00 91.69 137 ILE A CA 1
ATOM 1045 C C . ILE A 1 137 ? -3.186 0.954 12.992 1.00 91.69 137 ILE A C 1
ATOM 1047 O O . ILE A 1 137 ? -2.793 0.335 13.978 1.00 91.69 137 ILE A O 1
ATOM 1051 N N . ASN A 1 138 ? -3.915 2.060 13.062 1.00 91.38 138 ASN A N 1
ATOM 1052 C CA . ASN A 1 138 ? -4.421 2.668 14.277 1.00 91.38 138 ASN A CA 1
ATOM 1053 C C . ASN A 1 138 ? -5.949 2.561 14.275 1.00 91.38 138 ASN A C 1
ATOM 1055 O O . ASN A 1 138 ? -6.644 3.387 13.687 1.00 91.38 138 ASN A O 1
ATOM 1059 N N . ALA A 1 139 ? -6.481 1.517 14.910 1.00 90.44 139 ALA A N 1
ATOM 1060 C CA . ALA A 1 139 ? -7.921 1.285 14.985 1.00 90.44 139 ALA A CA 1
ATOM 1061 C C . ALA A 1 139 ? -8.491 1.728 16.342 1.00 90.44 139 ALA A C 1
ATOM 1063 O O . ALA A 1 139 ? -8.156 1.161 17.389 1.00 90.44 139 ALA A O 1
ATOM 1064 N N . TYR A 1 140 ? -9.395 2.708 16.324 1.00 89.06 140 TYR A N 1
ATOM 1065 C CA . TYR A 1 140 ? -10.015 3.275 17.522 1.00 89.06 140 TYR A CA 1
ATOM 1066 C C . TYR A 1 140 ? -11.538 3.154 17.493 1.00 89.06 140 TYR A C 1
ATOM 1068 O O . TYR A 1 140 ? -12.173 3.191 16.447 1.00 89.06 140 TYR A O 1
ATOM 1076 N N . THR A 1 141 ? -12.154 3.053 18.667 1.00 88.94 141 THR A N 1
ATOM 1077 C CA . THR A 1 141 ? -13.590 3.332 18.806 1.00 88.94 141 THR A CA 1
ATOM 1078 C C . THR A 1 141 ? -13.804 4.836 18.935 1.00 88.94 141 THR A C 1
ATOM 1080 O O . THR A 1 141 ? -12.877 5.544 19.335 1.00 88.94 141 THR A O 1
ATOM 1083 N N . GLN A 1 142 ? -15.025 5.319 18.685 1.00 85.81 142 GLN A N 1
ATOM 1084 C CA . GLN A 1 142 ? -15.359 6.743 18.813 1.00 85.81 142 GLN A CA 1
ATOM 1085 C C . GLN A 1 142 ? -14.897 7.320 20.163 1.00 85.81 142 GLN A C 1
ATOM 1087 O O . GLN A 1 142 ? -14.121 8.270 20.205 1.00 85.81 142 GLN A O 1
ATOM 1092 N N . SER A 1 143 ? -15.240 6.652 21.269 1.00 84.44 143 SER A N 1
ATOM 1093 C CA . SER A 1 143 ? -14.854 7.097 22.615 1.00 84.44 143 SER A CA 1
ATOM 1094 C C . SER A 1 143 ? -13.341 7.070 22.866 1.00 84.44 143 SER A C 1
ATOM 1096 O O . SER A 1 143 ? -12.825 7.877 23.638 1.00 84.44 143 SER A O 1
ATOM 1098 N N . LYS A 1 144 ? -12.603 6.135 22.247 1.00 84.88 144 LYS A N 1
ATOM 1099 C CA . LYS A 1 144 ? -11.134 6.094 22.358 1.00 84.88 144 LYS A CA 1
ATOM 1100 C C . LYS A 1 144 ? -10.488 7.206 21.544 1.00 84.88 144 LYS A C 1
ATOM 1102 O O . LYS A 1 144 ? -9.530 7.801 22.023 1.00 84.88 144 LYS A O 1
ATOM 1107 N N . TRP A 1 145 ? -11.017 7.485 20.357 1.00 87.19 145 TRP A N 1
ATOM 1108 C CA . TRP A 1 145 ? -10.539 8.558 19.495 1.00 87.19 145 TRP A CA 1
ATOM 1109 C C . TRP A 1 145 ? -10.712 9.928 20.152 1.00 87.19 145 TRP A C 1
ATOM 1111 O O . TRP A 1 145 ? -9.763 10.701 20.215 1.00 87.19 145 TRP A O 1
ATOM 1121 N N . GLU A 1 146 ? -11.879 10.191 20.747 1.00 84.19 146 GLU A N 1
ATOM 1122 C CA . GLU A 1 146 ? -12.134 11.435 21.484 1.00 84.19 146 GLU A CA 1
ATOM 1123 C C . GLU A 1 146 ? -11.162 11.634 22.656 1.00 84.19 146 GLU A C 1
ATOM 1125 O O . GLU A 1 146 ? -10.673 12.741 22.883 1.00 84.19 146 GLU A O 1
ATOM 1130 N N . ASN A 1 147 ? -10.843 10.563 23.389 1.00 83.44 147 ASN A N 1
ATOM 1131 C CA . ASN A 1 147 ? -9.860 10.620 24.472 1.00 83.44 147 ASN A CA 1
ATOM 1132 C C . ASN A 1 147 ? -8.424 10.793 23.957 1.00 83.44 147 ASN A C 1
ATOM 1134 O O . ASN A 1 147 ? -7.655 11.533 24.565 1.00 83.44 147 ASN A O 1
ATOM 1138 N N . ALA A 1 148 ? -8.062 10.144 22.847 1.00 78.88 148 ALA A N 1
ATOM 1139 C CA . ALA A 1 148 ? -6.745 10.286 22.228 1.00 78.88 148 ALA A CA 1
ATOM 1140 C C . ALA A 1 148 ? -6.511 11.717 21.716 1.00 78.88 148 ALA A C 1
ATOM 1142 O O . ALA A 1 148 ? -5.459 12.291 21.983 1.00 78.88 148 ALA A O 1
ATOM 1143 N N . GLN A 1 149 ? -7.513 12.325 21.072 1.00 78.88 149 GLN A N 1
ATOM 1144 C CA . GLN A 1 149 ? -7.444 13.716 20.617 1.00 78.88 149 GLN A CA 1
ATOM 1145 C C . GLN A 1 149 ? -7.334 14.706 21.780 1.00 78.88 149 GLN A C 1
ATOM 1147 O O . GLN A 1 149 ? -6.548 15.643 21.715 1.00 78.88 149 GLN A O 1
ATOM 1152 N N . LYS A 1 150 ? -8.064 14.475 22.880 1.00 72.81 150 LYS A N 1
ATOM 1153 C CA . LYS A 1 150 ? -7.951 15.307 24.090 1.00 72.81 150 LYS A CA 1
ATOM 1154 C C . LYS A 1 150 ? -6.600 15.194 24.793 1.00 72.81 150 LYS A C 1
ATOM 1156 O O . LYS A 1 150 ? -6.232 16.121 25.496 1.00 72.81 150 LYS A O 1
ATOM 1161 N N . ALA A 1 151 ? -5.899 14.071 24.656 1.00 68.06 151 ALA A N 1
ATOM 1162 C CA . ALA A 1 151 ? -4.579 13.875 25.254 1.00 68.06 151 ALA A CA 1
ATOM 1163 C C . ALA A 1 151 ? -3.436 14.455 24.400 1.00 68.06 151 ALA A C 1
ATOM 1165 O O . ALA A 1 151 ? -2.334 14.639 24.910 1.00 68.06 151 ALA A O 1
ATOM 1166 N N . ALA A 1 152 ? -3.689 14.707 23.112 1.00 59.41 152 ALA A N 1
ATOM 1167 C CA . ALA A 1 152 ? -2.742 15.313 22.179 1.00 59.41 152 ALA A CA 1
ATOM 1168 C C . ALA A 1 152 ? -2.883 16.847 22.059 1.00 59.41 152 ALA A C 1
ATOM 1170 O O . ALA A 1 152 ? -2.056 17.467 21.389 1.00 59.41 152 ALA A O 1
ATOM 1171 N N . ALA A 1 153 ? -3.907 17.438 22.687 1.00 50.72 153 ALA A N 1
ATOM 1172 C CA . ALA A 1 153 ? -4.148 18.882 22.786 1.00 50.72 153 ALA A CA 1
ATOM 1173 C C . ALA A 1 153 ? -3.636 19.442 24.121 1.00 50.72 153 ALA A C 1
ATOM 1175 O O . ALA A 1 153 ? -3.138 20.590 24.115 1.00 50.72 153 ALA A O 1
#

Secondary structure (DSSP, 8-state):
---HHHHHHHHHHHH--SEEEEEE-STTSSS-EEEEEE-GGGTT--HHHHHHHHHHHHTTT-TTS-----HHHHHHHHHHHH--SEEEEEETTTTSSSEEEEEEE-GGGTT--HHHHHHHHHHHTTTTGGG-SEEEEEEE-HHHHHHHHHHH-

Sequence (153 aa):
MVSETDVHQRISEKLSPSHLEVTDESDGCGAKFLITVVSDAFNGKRVLECHRLVQDAIADVMPQIHAMVSETDVHQRISEKLSPSHLEVTDESDGCGAKFLITVVSDAFNGKRVLECHRLVQDAIADVMPQIHAVTINAYTQSKWENAQKAAA

pLDDT: mean 80.56, std 11.41, range [46.53, 92.75]

Foldseek 3Di:
DQDQVLLQVLCCVQQVFPDWDWDDPPPRPPPDIDIDTHGPSCPPHDPVVVVVSSCVSCCVRDVQDDLQCDQVNLQVLCCVQQVFPDWDWDDPPPSSQQEIEIETEGPVCPPHDPVVQVVSSCVSCVVCVSHHNYYHYHYYYPVRVVVVVVVVD

Organism: Ancylostoma caninum (NCBI:txid29170)

Radius of gyration: 20.09 Å; chains: 1; bounding box: 39×37×53 Å